Protein AF-A0A6G0N742-F1 (afdb_monomer_lite)

Secondary structure (DSSP, 8-state):
--HHHHS-HHHHHHHHHHTS---GGG--HHHHHHHHHHHHHHHHTT-S--HHHHHHHH----TT-TTSHHHHHSSSSS--

pLDDT: mean 77.64, std 18.48, range [40.91, 96.69]

Structure (mmCIF, N/CA/C/O backbone):
data_AF-A0A6G0N742-F1
#
_entry.id   AF-A0A6G0N742-F1
#
loop_
_atom_site.group_PDB
_atom_site.id
_atom_site.type_symbol
_atom_site.label_atom_id
_atom_site.label_alt_id
_atom_site.label_comp_id
_atom_site.label_asym_id
_atom_site.label_entity_id
_atom_site.label_seq_id
_atom_site.pdbx_PDB_ins_code
_atom_site.Cartn_x
_atom_site.Cartn_y
_atom_site.Cartn_z
_atom_site.occupancy
_atom_site.B_iso_or_equiv
_atom_site.auth_seq_id
_atom_site.auth_comp_id
_atom_site.auth_asym_id
_atom_site.auth_atom_id
_atom_site.pdbx_PDB_model_num
ATOM 1 N N . MET A 1 1 ? 5.016 -7.350 20.043 1.00 68.38 1 MET A N 1
ATOM 2 C CA . MET A 1 1 ? 5.540 -6.677 18.838 1.00 68.38 1 MET A CA 1
ATOM 3 C C . MET A 1 1 ? 4.398 -6.667 17.841 1.00 68.38 1 MET A C 1
ATOM 5 O O . MET A 1 1 ? 3.832 -7.730 17.631 1.00 68.38 1 MET A O 1
ATOM 9 N N . THR A 1 2 ? 3.981 -5.497 17.365 1.00 88.06 2 THR A N 1
ATOM 10 C CA . THR A 1 2 ? 2.843 -5.352 16.437 1.00 88.06 2 THR A CA 1
ATOM 11 C C . THR A 1 2 ? 3.354 -5.249 15.012 1.00 88.06 2 THR A C 1
ATOM 13 O O . THR A 1 2 ? 4.448 -4.718 14.803 1.00 88.06 2 THR A O 1
ATOM 16 N N . VAL A 1 3 ? 2.569 -5.679 14.026 1.00 90.06 3 VAL A N 1
ATOM 17 C CA . VAL A 1 3 ? 2.942 -5.520 12.606 1.00 90.06 3 VAL A CA 1
ATOM 18 C C . VAL A 1 3 ? 3.142 -4.038 12.286 1.00 90.06 3 VAL A C 1
ATOM 20 O O . VAL A 1 3 ? 4.104 -3.653 11.634 1.00 90.06 3 VAL A O 1
ATOM 23 N N . LYS A 1 4 ? 2.302 -3.163 12.851 1.00 91.06 4 LYS A N 1
ATOM 24 C CA . LYS A 1 4 ? 2.439 -1.705 12.706 1.00 91.06 4 LYS A CA 1
ATOM 25 C C . LYS A 1 4 ? 3.802 -1.185 13.190 1.00 91.06 4 LYS A C 1
ATOM 27 O O . LYS A 1 4 ? 4.341 -0.259 12.596 1.00 91.06 4 LYS A O 1
ATOM 32 N N . SER A 1 5 ? 4.361 -1.774 14.254 1.00 91.75 5 SER A N 1
ATOM 33 C CA . SER A 1 5 ? 5.639 -1.344 14.844 1.00 91.75 5 SER A CA 1
ATOM 34 C C . SER A 1 5 ? 6.884 -1.790 14.075 1.00 91.75 5 SER A C 1
ATOM 36 O O . SER A 1 5 ? 7.963 -1.275 14.347 1.00 91.75 5 SER A O 1
ATOM 38 N N . THR A 1 6 ? 6.760 -2.735 13.136 1.00 93.94 6 THR A N 1
ATOM 39 C CA . THR A 1 6 ? 7.900 -3.216 12.336 1.00 93.94 6 THR A CA 1
ATOM 40 C C . THR A 1 6 ? 8.153 -2.372 11.091 1.00 93.94 6 THR A C 1
ATOM 42 O O . THR A 1 6 ? 9.189 -2.529 10.451 1.00 93.94 6 THR A O 1
ATOM 45 N N . PHE A 1 7 ? 7.215 -1.498 10.728 1.00 93.00 7 PHE A N 1
ATOM 46 C 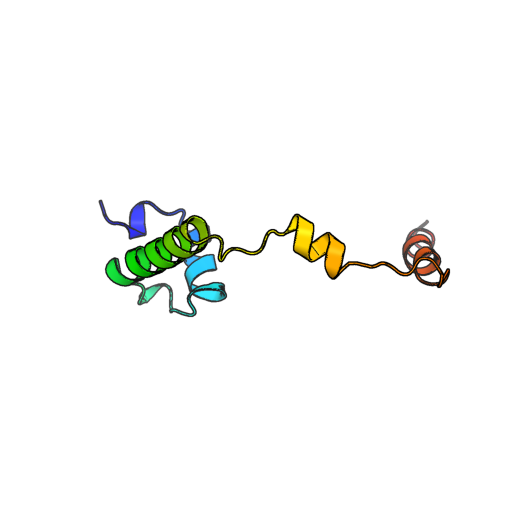CA . PHE A 1 7 ? 7.379 -0.568 9.621 1.00 93.00 7 PHE A CA 1
ATOM 47 C C . PHE A 1 7 ? 8.061 0.712 10.082 1.00 93.00 7 PHE A C 1
ATOM 49 O O . PHE A 1 7 ? 7.794 1.224 11.171 1.00 93.00 7 PHE A O 1
ATOM 56 N N . ASP A 1 8 ? 8.868 1.284 9.191 1.00 96.25 8 ASP A N 1
ATOM 57 C CA . ASP A 1 8 ? 9.207 2.694 9.309 1.00 96.25 8 ASP A CA 1
ATOM 58 C C . ASP A 1 8 ? 7.919 3.536 9.334 1.00 96.25 8 ASP A C 1
ATOM 60 O O . ASP A 1 8 ? 6.987 3.331 8.547 1.00 96.25 8 ASP A O 1
ATOM 64 N N . HIS A 1 9 ? 7.859 4.484 10.267 1.00 94.69 9 HIS A N 1
ATOM 65 C CA . HIS A 1 9 ? 6.648 5.253 10.518 1.00 94.69 9 HIS A CA 1
ATOM 66 C C . HIS A 1 9 ? 6.290 6.171 9.342 1.00 94.69 9 HIS A C 1
ATOM 68 O O . HIS A 1 9 ? 5.111 6.318 9.008 1.00 94.69 9 HIS A O 1
ATOM 74 N N . ALA A 1 10 ? 7.291 6.786 8.703 1.00 96.12 10 ALA A N 1
ATOM 75 C CA . ALA A 1 10 ? 7.070 7.673 7.568 1.00 96.12 10 ALA A CA 1
ATOM 76 C C . ALA A 1 10 ? 6.618 6.877 6.338 1.00 96.12 10 ALA A C 1
ATOM 78 O O . ALA A 1 10 ? 5.670 7.287 5.664 1.00 96.12 10 ALA A O 1
ATOM 79 N N . LEU A 1 11 ? 7.230 5.713 6.104 1.00 95.31 11 LEU A N 1
ATOM 80 C CA . LEU A 1 11 ? 6.830 4.779 5.058 1.00 95.31 11 LEU A CA 1
ATOM 81 C C . L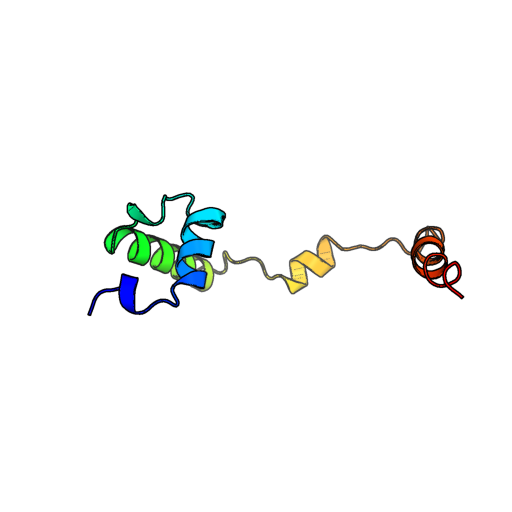EU A 1 11 ? 5.378 4.332 5.237 1.00 95.31 11 LEU A C 1
ATOM 83 O O . LEU A 1 11 ? 4.579 4.480 4.317 1.00 95.31 11 LEU A O 1
ATOM 87 N N . LEU A 1 12 ? 5.001 3.843 6.422 1.00 95.62 12 LEU A N 1
ATOM 88 C CA . LEU A 1 12 ? 3.636 3.368 6.653 1.00 95.62 12 LEU A CA 1
ATOM 89 C C . LEU A 1 12 ? 2.604 4.491 6.486 1.00 95.62 12 LEU A C 1
ATOM 91 O O . LEU A 1 12 ? 1.534 4.279 5.922 1.00 95.62 12 LEU A O 1
ATOM 95 N N . LYS A 1 13 ? 2.927 5.708 6.933 1.00 96.06 13 LYS A N 1
ATOM 96 C CA . LYS A 1 13 ? 2.065 6.880 6.741 1.00 96.06 13 LYS A CA 1
ATOM 97 C C . LYS A 1 13 ? 1.881 7.234 5.264 1.00 96.06 13 LYS A C 1
ATOM 99 O O . LYS A 1 13 ? 0.787 7.632 4.866 1.00 96.06 13 LYS A O 1
ATOM 104 N N . MET A 1 14 ? 2.939 7.096 4.470 1.00 96.69 14 MET A N 1
ATOM 105 C CA . MET A 1 14 ? 2.931 7.329 3.028 1.00 96.69 14 MET A CA 1
ATOM 106 C C . MET A 1 14 ? 2.070 6.278 2.308 1.00 96.69 14 MET A C 1
ATOM 108 O O . MET A 1 14 ? 1.140 6.662 1.601 1.00 96.69 14 MET A O 1
ATOM 112 N N . LEU A 1 15 ? 2.268 4.988 2.604 1.00 95.00 15 LEU A N 1
ATOM 113 C CA . LEU A 1 15 ? 1.465 3.877 2.068 1.00 95.00 15 LEU A CA 1
ATOM 114 C C . LEU A 1 15 ? -0.028 4.026 2.393 1.00 95.00 15 LEU A C 1
ATOM 116 O O . LEU A 1 15 ? -0.871 3.953 1.502 1.00 95.00 15 LEU A O 1
ATOM 120 N N . CYS A 1 16 ? -0.364 4.315 3.656 1.00 95.69 16 CYS A N 1
ATOM 121 C CA . CYS A 1 16 ? -1.747 4.551 4.074 1.00 95.69 16 CYS A CA 1
ATOM 122 C C . CYS A 1 16 ? -2.411 5.684 3.277 1.00 95.69 16 CYS A C 1
ATOM 124 O O . CYS A 1 16 ? -3.576 5.573 2.904 1.00 95.69 16 CYS A O 1
ATOM 126 N N . LYS A 1 17 ? -1.675 6.770 3.011 1.00 95.81 17 LYS A N 1
ATOM 127 C CA . LYS A 1 17 ? -2.212 7.953 2.335 1.00 95.81 17 LYS A CA 1
ATOM 128 C C . LYS A 1 17 ? -2.372 7.765 0.827 1.00 95.81 17 LYS A C 1
ATOM 130 O O . LYS A 1 17 ? -3.372 8.230 0.294 1.00 95.81 17 LYS A O 1
ATOM 135 N N . TYR A 1 18 ? -1.374 7.194 0.155 1.00 94.50 18 TYR A N 1
ATOM 136 C CA . TYR A 1 18 ? -1.307 7.216 -1.310 1.00 94.50 18 TYR A CA 1
ATOM 137 C C . TYR A 1 18 ? -1.710 5.899 -1.965 1.00 94.50 18 TYR A C 1
ATOM 139 O O . TYR A 1 18 ? -2.345 5.946 -3.010 1.00 94.50 18 TYR A O 1
ATOM 147 N N . ASP A 1 19 ? -1.385 4.757 -1.357 1.00 92.00 19 ASP A N 1
ATOM 148 C CA . ASP A 1 19 ? -1.626 3.455 -1.988 1.00 92.00 19 ASP A CA 1
ATOM 149 C C . ASP A 1 19 ? -2.889 2.787 -1.451 1.00 92.00 19 ASP A C 1
ATOM 151 O O . ASP A 1 19 ? -3.690 2.240 -2.204 1.00 92.00 19 ASP A O 1
ATOM 155 N N . TRP A 1 20 ? -3.071 2.795 -0.131 1.00 93.94 20 TRP A N 1
ATOM 156 C CA . TRP A 1 20 ? -4.155 2.037 0.499 1.00 93.94 20 TRP A CA 1
ATOM 157 C C . TRP A 1 20 ? -5.413 2.863 0.743 1.00 93.94 20 TRP A C 1
ATOM 159 O O . TRP A 1 20 ? -6.457 2.274 1.030 1.00 93.94 20 TRP A O 1
ATOM 169 N N . GLU A 1 21 ? -5.293 4.192 0.658 1.00 93.94 21 GLU A N 1
ATOM 170 C CA . GLU A 1 21 ? -6.351 5.181 0.898 1.00 93.94 21 GLU A CA 1
ATOM 171 C C . GLU A 1 21 ? -7.072 4.991 2.248 1.00 93.94 21 GLU A C 1
ATOM 173 O O . GLU A 1 21 ? -8.281 5.181 2.379 1.00 93.94 21 GLU A O 1
ATOM 178 N N . VAL A 1 22 ? -6.322 4.613 3.289 1.00 94.12 22 VAL A N 1
ATOM 179 C CA . VAL A 1 22 ? -6.844 4.403 4.648 1.00 94.12 22 VAL A CA 1
ATOM 180 C C . VAL A 1 22 ? -6.254 5.452 5.594 1.00 94.12 22 VAL A C 1
ATOM 182 O O . VAL A 1 22 ? -5.044 5.688 5.567 1.00 94.12 22 VAL A O 1
ATOM 185 N N . PRO A 1 23 ? -7.045 6.063 6.496 1.00 95.19 23 PRO A N 1
ATOM 186 C CA . PRO A 1 23 ? -6.489 6.923 7.532 1.00 95.19 23 PRO A CA 1
ATOM 187 C C . PRO A 1 23 ? -5.462 6.170 8.387 1.00 95.19 23 PRO A C 1
ATOM 189 O O . PRO A 1 23 ? -5.712 5.066 8.871 1.00 95.19 23 PRO A O 1
ATOM 192 N N . PHE A 1 24 ? -4.304 6.789 8.620 1.00 93.94 24 PHE A N 1
ATOM 193 C CA . PHE A 1 24 ? -3.211 6.169 9.378 1.00 93.94 24 PHE A CA 1
ATOM 194 C C . PHE A 1 24 ? -3.614 5.756 10.807 1.00 93.94 24 PHE A C 1
ATOM 196 O O . PHE A 1 24 ? -3.098 4.776 11.349 1.00 93.94 24 PHE A O 1
ATOM 203 N N . GLU A 1 25 ? -4.555 6.479 11.414 1.00 93.56 25 GLU A N 1
ATOM 204 C CA . GLU A 1 25 ? -5.050 6.179 12.761 1.00 93.56 25 GLU A CA 1
ATOM 205 C C . GLU A 1 25 ? -6.005 4.982 12.799 1.00 93.56 25 GLU A C 1
ATOM 207 O O . GLU A 1 25 ? -6.106 4.316 13.824 1.00 93.56 25 GLU A O 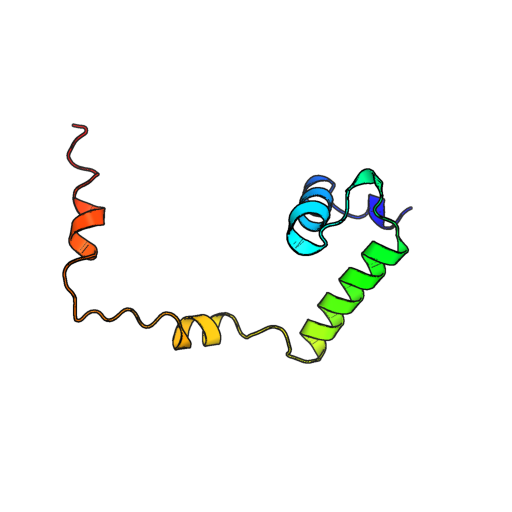1
ATOM 212 N N . SER A 1 26 ? -6.667 4.666 11.683 1.00 94.00 26 SER A N 1
ATOM 213 C CA . SER A 1 26 ? -7.615 3.551 11.588 1.00 94.00 26 SER A CA 1
ATOM 214 C C . SER A 1 26 ? -7.015 2.289 10.967 1.00 94.00 26 SER A C 1
ATOM 216 O O . SER A 1 26 ? -7.736 1.313 10.773 1.00 94.00 26 SER A O 1
ATOM 218 N N . ILE A 1 27 ? -5.726 2.295 10.606 1.00 94.25 27 ILE A N 1
ATOM 219 C CA . ILE A 1 27 ? -5.082 1.123 10.005 1.00 94.25 27 ILE A CA 1
ATOM 220 C C . ILE A 1 27 ? -4.976 -0.016 11.031 1.00 94.25 27 ILE A C 1
ATOM 222 O O . ILE A 1 27 ? -4.409 0.160 12.114 1.00 94.25 27 ILE A O 1
ATOM 226 N N . THR A 1 28 ? -5.518 -1.184 10.681 1.00 95.50 28 THR A N 1
ATOM 227 C CA . THR A 1 28 ? -5.449 -2.404 11.500 1.00 95.50 28 THR A CA 1
ATOM 228 C C . THR A 1 28 ? -4.325 -3.324 11.028 1.00 95.50 28 THR A C 1
ATOM 230 O O . THR A 1 28 ? -3.831 -3.193 9.904 1.00 95.50 28 THR A O 1
ATOM 233 N N . GLU A 1 29 ? -3.915 -4.274 11.870 1.00 94.62 29 GLU A N 1
ATOM 234 C CA . GLU A 1 29 ? -2.883 -5.249 11.495 1.00 94.62 29 GLU A CA 1
ATOM 235 C C . GLU A 1 29 ? -3.343 -6.143 10.341 1.00 94.62 29 GLU A C 1
ATOM 237 O O . GLU A 1 29 ? -2.585 -6.384 9.404 1.00 94.62 29 GLU A O 1
ATOM 242 N N . GLU A 1 30 ? -4.609 -6.563 10.354 1.00 95.75 30 GLU A N 1
ATOM 243 C CA . GLU A 1 30 ? -5.201 -7.402 9.313 1.00 95.75 30 GLU A CA 1
ATOM 244 C C . GLU A 1 30 ? -5.194 -6.695 7.958 1.00 95.75 30 GLU A C 1
ATOM 246 O O . GLU A 1 30 ? -4.925 -7.322 6.930 1.00 95.75 30 GLU A O 1
ATOM 251 N N . ARG A 1 31 ? -5.443 -5.378 7.940 1.00 95.00 31 ARG A N 1
ATOM 252 C CA . ARG A 1 31 ? -5.371 -4.588 6.709 1.00 95.00 31 ARG A CA 1
ATOM 253 C C . ARG A 1 31 ? -3.943 -4.532 6.178 1.00 95.00 31 ARG A C 1
ATOM 255 O O . ARG A 1 31 ? -3.760 -4.750 4.987 1.00 95.00 31 ARG A O 1
ATOM 262 N N . ILE A 1 32 ? -2.951 -4.291 7.039 1.00 95.38 32 ILE A N 1
ATOM 263 C CA . ILE A 1 32 ? -1.536 -4.265 6.631 1.00 95.38 32 ILE A CA 1
ATOM 264 C C . ILE A 1 32 ? -1.145 -5.609 6.005 1.00 95.38 32 ILE A C 1
ATOM 266 O O . ILE A 1 32 ? -0.590 -5.635 4.910 1.00 95.38 32 ILE A O 1
ATOM 270 N N . LEU A 1 33 ? -1.487 -6.722 6.658 1.00 95.44 33 LEU A N 1
ATOM 271 C CA . LEU A 1 33 ? -1.199 -8.064 6.147 1.00 95.44 33 LEU A CA 1
ATOM 272 C C . LEU A 1 33 ? -1.900 -8.337 4.810 1.00 95.44 33 LEU A C 1
ATOM 274 O O . LEU A 1 33 ? -1.273 -8.845 3.887 1.00 95.44 33 LEU A O 1
ATOM 278 N N . THR A 1 34 ? -3.162 -7.926 4.673 1.00 95.62 34 THR A N 1
ATOM 279 C CA . THR A 1 34 ? -3.924 -8.069 3.422 1.00 95.62 34 THR A CA 1
ATOM 280 C C . THR A 1 34 ? -3.264 -7.319 2.264 1.00 95.62 34 THR A C 1
ATOM 282 O O . THR A 1 34 ? -3.181 -7.841 1.155 1.00 95.62 34 THR A O 1
ATOM 285 N N . GLU A 1 35 ? -2.792 -6.092 2.495 1.00 94.50 35 GLU A N 1
ATOM 286 C CA . GLU A 1 35 ? -2.129 -5.308 1.449 1.00 94.50 35 GLU A CA 1
ATOM 287 C C . GLU A 1 35 ? -0.757 -5.887 1.075 1.00 94.50 35 GLU A C 1
ATOM 289 O O . GLU A 1 35 ? -0.418 -5.948 -0.107 1.00 94.50 35 GLU A O 1
ATOM 294 N N . ILE A 1 36 ? 0.000 -6.399 2.051 1.00 92.31 36 ILE A N 1
ATOM 295 C CA . ILE A 1 36 ? 1.244 -7.138 1.784 1.00 92.31 36 ILE A CA 1
ATOM 296 C C . ILE A 1 36 ? 0.955 -8.380 0.934 1.00 92.31 36 ILE A C 1
ATOM 298 O O . ILE A 1 36 ? 1.638 -8.606 -0.065 1.00 92.31 36 ILE A O 1
ATOM 302 N N . ASP A 1 37 ? -0.073 -9.156 1.279 1.00 93.31 37 ASP A N 1
ATOM 303 C CA . ASP A 1 37 ? -0.448 -10.356 0.530 1.00 93.31 37 ASP A CA 1
ATOM 304 C C . ASP A 1 37 ? -0.836 -10.032 -0.914 1.00 93.31 37 ASP A C 1
ATOM 306 O O . ASP A 1 37 ? -0.471 -10.772 -1.830 1.00 93.31 37 ASP A O 1
ATOM 310 N N . LYS A 1 38 ? -1.522 -8.909 -1.161 1.00 90.88 38 LYS A N 1
ATOM 311 C CA . LYS A 1 38 ? -1.799 -8.446 -2.529 1.00 90.88 38 LYS A CA 1
ATOM 312 C C . LYS A 1 38 ? -0.514 -8.159 -3.298 1.00 90.88 38 LYS A C 1
ATOM 314 O O . LYS A 1 38 ? -0.379 -8.628 -4.425 1.00 90.88 38 LYS A O 1
ATOM 319 N N . ILE A 1 39 ? 0.434 -7.435 -2.699 1.00 87.69 39 ILE A N 1
ATOM 320 C CA . ILE A 1 39 ? 1.723 -7.126 -3.337 1.00 87.69 39 ILE A CA 1
ATOM 321 C C . ILE A 1 39 ? 2.461 -8.425 -3.668 1.00 87.69 39 ILE A C 1
ATOM 323 O O . ILE A 1 39 ? 2.865 -8.631 -4.810 1.00 87.69 39 ILE A O 1
ATOM 327 N N . VAL A 1 40 ? 2.583 -9.336 -2.701 1.00 88.50 40 VAL A N 1
ATOM 328 C CA . VAL A 1 40 ? 3.273 -10.619 -2.886 1.00 88.50 40 VAL A CA 1
ATOM 329 C C . VAL A 1 40 ? 2.602 -11.463 -3.971 1.00 88.50 40 VAL A C 1
ATOM 331 O O . VAL A 1 40 ? 3.297 -12.052 -4.798 1.00 88.50 40 VAL A O 1
ATOM 334 N N . ASN A 1 41 ? 1.270 -11.517 -4.006 1.00 87.31 41 ASN A N 1
ATOM 335 C CA . ASN A 1 41 ? 0.545 -12.251 -5.043 1.00 87.31 41 ASN A CA 1
ATOM 336 C C . ASN A 1 41 ? 0.702 -11.609 -6.425 1.00 87.31 41 ASN A C 1
ATOM 338 O O . ASN A 1 41 ? 0.893 -12.330 -7.401 1.00 87.31 41 ASN A O 1
ATOM 342 N N . ASN A 1 42 ? 0.706 -10.278 -6.515 1.00 83.06 42 ASN A N 1
ATOM 343 C CA . ASN A 1 42 ? 0.967 -9.576 -7.770 1.00 83.06 42 ASN A CA 1
ATOM 344 C C . ASN A 1 42 ? 2.387 -9.853 -8.291 1.00 83.06 42 ASN A C 1
ATOM 346 O O . ASN A 1 42 ? 2.549 -10.092 -9.487 1.00 83.06 42 ASN A O 1
ATOM 350 N N . VAL A 1 43 ? 3.400 -9.887 -7.411 1.00 81.25 43 VAL A N 1
ATOM 351 C CA . VAL A 1 43 ? 4.775 -10.293 -7.771 1.00 81.25 43 VAL A CA 1
ATOM 352 C C . VAL A 1 43 ? 4.776 -11.730 -8.293 1.00 81.25 43 VAL A C 1
ATOM 354 O O . VAL A 1 43 ? 5.269 -11.997 -9.387 1.00 81.25 43 VAL A O 1
ATOM 357 N N . LYS A 1 44 ? 4.218 -12.667 -7.515 1.00 79.62 44 LYS A N 1
ATOM 358 C CA . LYS A 1 44 ? 4.240 -14.104 -7.831 1.00 79.62 44 LYS A CA 1
ATOM 359 C C . LYS A 1 44 ? 3.548 -14.428 -9.148 1.00 79.62 44 LYS A C 1
ATOM 361 O O . LYS A 1 44 ? 4.029 -15.278 -9.889 1.00 79.62 44 LYS A O 1
ATOM 366 N N . ASN A 1 45 ? 2.442 -13.752 -9.435 1.00 80.81 45 ASN A N 1
ATOM 367 C CA . ASN A 1 45 ? 1.646 -13.996 -10.631 1.00 80.81 45 ASN A CA 1
ATOM 368 C C . ASN A 1 45 ? 2.121 -13.177 -11.843 1.00 80.81 45 ASN A C 1
ATOM 370 O O . ASN A 1 45 ? 1.419 -13.138 -12.850 1.00 80.81 45 ASN A O 1
ATOM 374 N N . GLY A 1 46 ? 3.269 -12.489 -11.756 1.00 68.88 46 GLY A N 1
ATOM 375 C CA . GLY A 1 46 ? 3.786 -11.652 -12.845 1.00 68.88 46 GLY A CA 1
ATOM 376 C C . GLY A 1 46 ? 2.846 -10.504 -13.229 1.00 68.88 46 GLY A C 1
ATOM 377 O O . GLY A 1 46 ? 2.890 -10.022 -14.353 1.00 68.88 46 GLY A O 1
ATOM 378 N N . SER A 1 47 ? 1.959 -10.096 -12.315 1.00 69.75 47 SER A N 1
ATOM 379 C CA . SER A 1 47 ? 0.989 -9.014 -12.531 1.00 69.75 47 SER A CA 1
ATOM 380 C C . SER A 1 47 ? 1.589 -7.635 -12.259 1.00 69.75 47 SER A C 1
ATOM 382 O O . SER A 1 47 ? 0.971 -6.620 -12.569 1.00 69.75 47 SER A O 1
ATOM 384 N N . ILE A 1 48 ? 2.793 -7.588 -11.682 1.00 69.44 48 ILE A N 1
ATOM 385 C CA . ILE A 1 48 ? 3.608 -6.378 -11.686 1.00 69.44 48 ILE A CA 1
ATOM 386 C C . ILE A 1 48 ? 4.186 -6.233 -13.083 1.00 69.44 48 ILE A C 1
ATOM 388 O O . ILE A 1 48 ? 4.941 -7.088 -13.546 1.00 69.44 48 ILE A O 1
ATOM 392 N N . VAL A 1 49 ? 3.797 -5.151 -13.750 1.00 68.19 49 VAL A N 1
ATOM 393 C CA . VAL A 1 49 ? 4.270 -4.854 -15.094 1.00 68.19 49 VAL A CA 1
ATOM 394 C C . VAL A 1 49 ? 5.787 -4.716 -15.062 1.00 68.19 49 VAL A C 1
ATOM 396 O O . VAL A 1 49 ? 6.342 -4.077 -14.166 1.00 68.19 49 VAL A O 1
ATOM 399 N N . ASN A 1 50 ? 6.458 -5.328 -16.035 1.00 75.38 50 ASN A N 1
ATOM 400 C CA . ASN A 1 50 ? 7.873 -5.083 -16.240 1.00 75.38 50 ASN A CA 1
ATOM 401 C C . ASN A 1 50 ? 8.042 -3.608 -16.615 1.00 75.38 50 ASN A C 1
ATOM 403 O O . ASN A 1 50 ? 7.696 -3.206 -17.723 1.00 75.38 50 ASN A O 1
ATOM 407 N N . ILE A 1 51 ? 8.536 -2.822 -15.661 1.00 73.50 51 ILE A N 1
ATOM 408 C CA . ILE A 1 51 ? 8.693 -1.378 -15.796 1.00 73.50 51 ILE A CA 1
ATOM 409 C C . ILE A 1 51 ? 9.581 -1.050 -17.000 1.00 73.50 51 ILE A C 1
ATOM 411 O O . ILE A 1 51 ? 9.226 -0.158 -17.760 1.00 73.50 51 ILE A O 1
ATOM 415 N N . ASP A 1 52 ? 10.655 -1.808 -17.235 1.00 73.75 52 ASP A N 1
ATOM 416 C CA . ASP A 1 52 ? 11.542 -1.585 -18.382 1.00 73.75 52 ASP A CA 1
ATOM 417 C C . ASP A 1 52 ? 10.793 -1.784 -19.706 1.00 73.75 52 ASP A C 1
ATOM 419 O O . ASP A 1 52 ? 10.865 -0.942 -20.595 1.00 73.75 52 ASP A O 1
ATOM 423 N N . ALA A 1 53 ? 9.984 -2.844 -19.801 1.00 73.69 53 ALA A N 1
ATOM 424 C CA . ALA A 1 53 ? 9.161 -3.092 -20.983 1.00 73.69 53 ALA A CA 1
ATOM 425 C C . ALA A 1 53 ? 8.069 -2.023 -21.171 1.00 73.69 53 ALA A C 1
ATOM 427 O O . ALA A 1 53 ? 7.782 -1.630 -22.297 1.00 73.69 53 ALA A O 1
ATOM 428 N N . LEU A 1 54 ? 7.476 -1.530 -20.077 1.00 76.94 54 LEU A N 1
ATOM 429 C CA . LEU A 1 54 ? 6.480 -0.458 -20.129 1.00 76.94 54 LEU A CA 1
ATOM 430 C C . LEU A 1 54 ? 7.110 0.863 -20.596 1.00 76.94 54 LEU A C 1
ATOM 432 O O . LEU A 1 54 ? 6.520 1.570 -21.406 1.00 76.94 54 LEU A O 1
ATOM 436 N N . PHE A 1 55 ? 8.319 1.182 -20.127 1.00 75.62 55 PHE A N 1
ATOM 437 C CA . PHE A 1 55 ? 9.064 2.348 -20.596 1.00 75.62 55 PHE A CA 1
ATOM 438 C C . PHE A 1 55 ? 9.480 2.208 -22.064 1.00 75.62 55 PHE A C 1
ATOM 440 O O . PHE A 1 55 ? 9.352 3.179 -22.803 1.00 75.62 55 PHE A O 1
ATOM 447 N N . ASP A 1 56 ? 9.916 1.034 -22.517 1.00 73.62 56 ASP A N 1
ATOM 448 C CA . ASP A 1 56 ? 10.264 0.813 -23.927 1.00 73.62 56 ASP A CA 1
ATOM 449 C C . ASP A 1 56 ? 9.048 0.963 -24.866 1.00 73.62 56 ASP A C 1
ATOM 451 O O . ASP A 1 56 ? 9.170 1.517 -25.967 1.00 73.62 56 ASP A O 1
ATOM 455 N N . ASP A 1 57 ? 7.867 0.512 -24.430 1.00 72.88 57 ASP A N 1
ATOM 456 C CA . ASP A 1 57 ? 6.628 0.600 -25.209 1.00 72.88 57 ASP A CA 1
ATOM 457 C C . ASP A 1 57 ? 5.995 2.004 -25.173 1.00 72.88 57 ASP A C 1
ATOM 459 O O . ASP A 1 57 ? 5.608 2.533 -26.221 1.00 72.88 57 ASP A O 1
ATOM 463 N N . GLU A 1 58 ? 5.888 2.632 -23.995 1.00 71.31 58 GLU A N 1
ATOM 464 C CA . GLU A 1 58 ? 5.190 3.916 -23.820 1.00 71.31 58 GLU A CA 1
ATOM 465 C C . GLU A 1 58 ? 6.095 5.136 -24.039 1.00 71.31 58 GLU A C 1
ATOM 467 O O . GLU A 1 58 ? 5.632 6.175 -24.519 1.00 71.31 58 GLU A O 1
ATOM 472 N N . LEU A 1 59 ? 7.395 5.040 -23.744 1.00 67.38 59 LEU A N 1
ATOM 473 C CA . LEU A 1 59 ? 8.344 6.150 -23.851 1.00 67.38 59 LEU A CA 1
A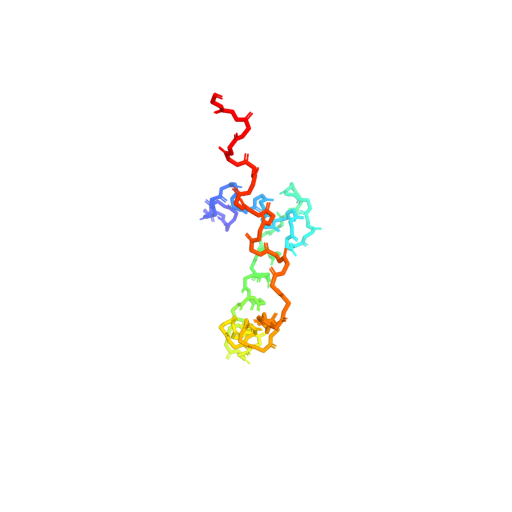TOM 474 C C . LEU A 1 59 ? 9.017 6.198 -25.233 1.00 67.38 59 LEU A C 1
ATOM 476 O O . LEU A 1 59 ? 10.231 6.365 -25.358 1.00 67.38 59 LEU A O 1
ATOM 480 N N . ARG A 1 60 ? 8.231 6.120 -26.313 1.00 61.38 60 ARG A N 1
ATOM 481 C CA . ARG A 1 60 ? 8.735 6.439 -27.658 1.00 61.38 60 ARG A CA 1
ATOM 482 C C . ARG A 1 60 ? 8.894 7.954 -27.782 1.00 61.38 60 ARG A C 1
ATOM 484 O O . ARG A 1 60 ? 7.989 8.657 -28.223 1.00 61.38 60 ARG A O 1
ATOM 491 N N . MET A 1 61 ? 10.053 8.477 -27.384 1.00 59.75 61 MET A N 1
ATOM 492 C CA . MET A 1 61 ? 10.444 9.838 -27.750 1.00 59.75 61 MET A CA 1
ATOM 493 C C . MET A 1 61 ? 10.637 9.899 -29.267 1.00 59.75 61 MET A C 1
ATOM 495 O O . MET A 1 61 ? 11.640 9.419 -29.792 1.00 59.75 61 MET A O 1
ATOM 499 N N . ASP A 1 62 ? 9.681 10.497 -29.973 1.00 58.03 62 ASP A N 1
ATOM 500 C CA . ASP A 1 62 ? 9.852 10.823 -31.383 1.00 58.03 62 ASP A CA 1
ATOM 501 C C . ASP A 1 62 ? 10.888 11.954 -31.512 1.00 58.03 62 ASP A C 1
ATOM 503 O O . ASP A 1 62 ? 10.603 13.135 -31.300 1.00 58.03 62 ASP A O 1
ATOM 507 N N . LEU A 1 63 ? 12.138 11.583 -31.804 1.00 57.59 63 LEU A N 1
ATOM 508 C CA . LEU A 1 63 ? 13.246 12.518 -32.026 1.00 57.59 63 LEU A CA 1
ATOM 509 C C . LEU A 1 63 ? 13.107 13.318 -33.335 1.00 57.59 63 LEU A C 1
ATOM 511 O O . LEU A 1 63 ? 13.970 14.143 -33.633 1.00 57.59 63 LEU A O 1
ATOM 515 N N . HIS A 1 64 ? 12.037 13.114 -34.110 1.00 60.28 64 HIS A N 1
ATOM 516 C CA . HIS A 1 64 ? 11.783 13.868 -35.335 1.00 60.28 64 HIS A CA 1
ATOM 517 C C . HIS A 1 64 ? 11.279 15.309 -35.078 1.00 60.28 64 HIS A C 1
ATOM 519 O O . HIS A 1 64 ? 11.257 16.130 -35.995 1.00 60.28 64 HIS A O 1
ATOM 525 N N . GLU A 1 65 ? 10.933 15.666 -33.835 1.00 52.97 65 GLU A N 1
ATOM 526 C CA . GLU A 1 65 ? 10.574 17.034 -33.428 1.00 52.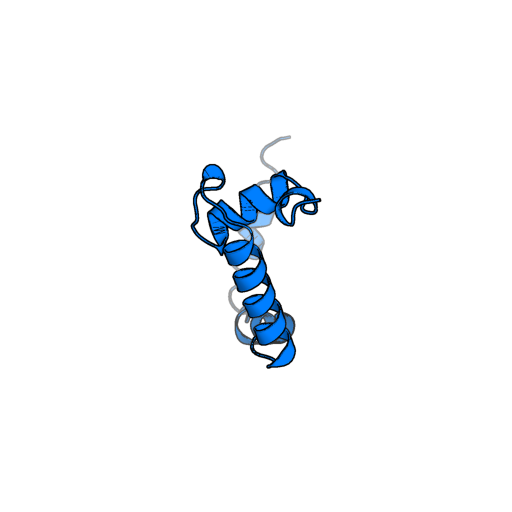97 65 GLU A CA 1
ATOM 527 C C . GLU A 1 65 ? 11.736 17.712 -32.658 1.00 52.97 65 GLU A C 1
ATOM 529 O O . GLU A 1 65 ? 11.858 17.570 -31.437 1.00 52.97 65 GLU A O 1
ATOM 534 N N . PRO A 1 66 ? 12.597 18.519 -33.314 1.00 51.22 66 PRO A N 1
ATOM 535 C CA . PRO A 1 66 ? 13.766 19.159 -32.691 1.00 51.22 66 PRO A CA 1
ATOM 536 C C . PRO A 1 66 ? 13.445 20.278 -31.671 1.00 51.22 66 PRO A C 1
ATOM 538 O O . PRO A 1 66 ? 14.323 21.057 -31.298 1.00 51.22 66 PRO A O 1
ATOM 541 N N . ARG A 1 67 ? 12.202 20.410 -31.188 1.00 46.88 67 ARG A N 1
ATOM 542 C CA . ARG A 1 67 ? 11.761 21.581 -30.405 1.00 46.88 67 ARG A CA 1
ATOM 543 C C . ARG A 1 67 ? 11.860 21.456 -28.885 1.00 46.88 67 ARG A C 1
ATOM 545 O O . ARG A 1 67 ? 11.837 22.483 -28.205 1.00 46.88 67 ARG A O 1
ATOM 552 N N . LEU A 1 68 ? 12.000 20.252 -28.326 1.00 52.09 68 LEU A N 1
ATOM 553 C CA . LEU A 1 68 ? 12.035 20.074 -26.864 1.00 52.09 68 LEU A CA 1
ATOM 554 C C . LEU A 1 68 ? 13.441 20.209 -26.253 1.00 52.09 68 LEU A C 1
ATOM 556 O O . LEU A 1 68 ? 13.553 20.655 -25.110 1.00 52.09 68 LEU A O 1
ATOM 560 N N . ALA A 1 69 ? 14.508 19.955 -27.019 1.00 48.56 69 ALA A N 1
ATOM 561 C CA . ALA A 1 69 ? 15.888 20.115 -26.545 1.00 48.56 69 ALA A CA 1
ATOM 562 C C . ALA A 1 69 ? 16.270 21.587 -26.280 1.00 48.56 69 ALA A C 1
ATOM 564 O O . ALA A 1 69 ? 17.026 21.887 -25.357 1.00 48.56 69 ALA A O 1
ATOM 565 N N . LEU A 1 70 ? 15.695 22.534 -27.028 1.00 43.91 70 LEU A N 1
ATOM 566 C CA . LEU A 1 70 ? 16.022 23.958 -26.888 1.00 43.91 70 LEU A CA 1
ATOM 567 C C . LEU A 1 70 ? 15.385 24.622 -25.657 1.00 43.91 70 LEU A C 1
ATOM 569 O O . LEU A 1 70 ? 15.900 25.625 -25.175 1.00 43.91 70 LEU A O 1
ATOM 573 N N . ARG A 1 71 ? 14.301 24.076 -25.088 1.00 45.00 71 ARG A N 1
ATOM 574 C CA . ARG A 1 71 ? 13.617 24.728 -23.951 1.00 45.00 71 ARG A CA 1
ATOM 575 C C . ARG A 1 71 ? 14.235 24.435 -22.585 1.00 45.00 71 ARG A C 1
ATOM 577 O O . ARG A 1 71 ? 13.986 25.194 -21.649 1.00 45.00 71 ARG A O 1
ATOM 584 N N . TRP A 1 72 ? 15.036 23.377 -22.474 1.00 40.91 72 TRP A N 1
ATOM 585 C CA . TRP A 1 72 ? 15.750 23.034 -21.240 1.00 40.91 72 TRP A CA 1
ATOM 586 C C . TRP A 1 72 ? 17.134 23.701 -21.167 1.00 40.91 72 TRP A C 1
ATOM 588 O O . TRP A 1 72 ? 17.586 24.019 -20.072 1.00 40.91 72 TRP A O 1
ATOM 598 N N . GLY A 1 73 ? 17.756 24.021 -22.310 1.00 46.59 73 GLY A N 1
ATOM 599 C CA . GLY A 1 73 ? 19.041 24.734 -22.370 1.00 46.59 73 GLY A CA 1
ATOM 600 C C . GLY A 1 73 ? 18.963 26.259 -22.197 1.00 46.59 73 GLY A C 1
ATOM 601 O O . GLY A 1 73 ? 19.961 26.884 -21.861 1.00 46.59 73 GLY A O 1
ATOM 602 N N . SER A 1 74 ? 17.798 26.888 -22.390 1.00 48.84 74 SER A N 1
ATOM 603 C CA . SER A 1 74 ? 17.684 28.360 -22.343 1.00 48.84 74 SER A CA 1
ATOM 604 C C . SER A 1 74 ? 17.302 28.947 -20.978 1.00 48.84 74 SER A C 1
ATOM 606 O O . SER A 1 74 ? 17.231 30.166 -20.854 1.00 48.84 74 SER A O 1
ATOM 608 N N . ARG A 1 75 ? 17.054 28.132 -19.940 1.00 47.84 75 ARG A N 1
ATOM 609 C CA . ARG A 1 75 ? 16.748 28.651 -18.586 1.00 47.84 75 ARG A CA 1
ATOM 610 C C . ARG A 1 75 ? 17.967 28.839 -17.684 1.00 47.84 75 ARG A C 1
ATOM 612 O O . ARG A 1 75 ? 17.829 29.477 -16.649 1.00 47.84 75 ARG A O 1
ATOM 619 N N 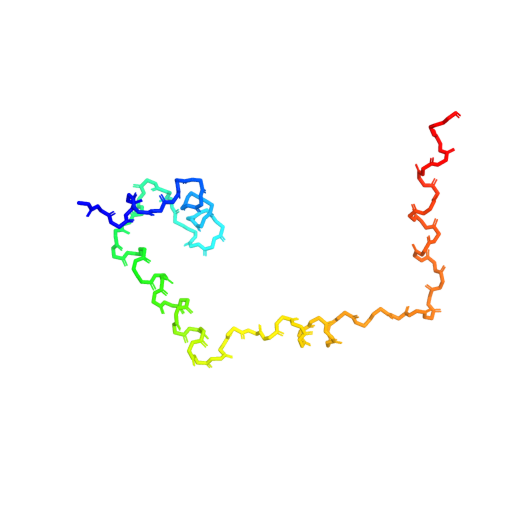. THR A 1 76 ? 19.146 28.355 -18.067 1.00 51.03 76 THR A N 1
ATOM 620 C CA . THR A 1 76 ? 20.368 28.493 -17.254 1.00 51.03 76 THR A CA 1
ATOM 621 C C . THR A 1 76 ? 21.243 29.691 -17.635 1.00 51.03 76 THR A C 1
ATOM 623 O O . THR A 1 76 ? 22.205 29.961 -16.932 1.00 51.03 76 THR A O 1
ATOM 626 N N . SER A 1 77 ? 20.901 30.459 -18.679 1.00 51.12 77 SER A N 1
ATOM 627 C CA . SER A 1 77 ? 21.695 31.627 -19.111 1.00 51.12 77 SER A CA 1
ATOM 628 C C . SER A 1 77 ? 21.102 32.994 -18.728 1.00 51.12 77 SER A C 1
ATOM 630 O O . SER A 1 77 ? 21.611 34.014 -19.179 1.00 51.12 77 SER A O 1
ATOM 632 N N . ALA A 1 78 ? 20.036 33.047 -17.921 1.00 48.28 78 ALA A N 1
ATOM 633 C CA . ALA A 1 78 ? 19.406 34.309 -17.494 1.00 48.28 78 ALA A CA 1
ATOM 634 C C . ALA A 1 78 ? 19.713 34.702 -16.032 1.00 48.28 78 ALA A C 1
ATOM 636 O O . ALA A 1 78 ? 19.064 35.587 -15.482 1.00 48.28 78 ALA A O 1
ATOM 637 N N . LEU A 1 79 ? 20.688 34.044 -15.396 1.00 47.09 79 LEU A N 1
ATOM 638 C CA . LEU A 1 79 ? 21.207 34.392 -14.070 1.00 47.09 79 LEU A CA 1
ATOM 639 C C . LEU A 1 79 ? 22.742 34.348 -14.106 1.00 47.09 79 LEU A C 1
ATOM 641 O O . LEU A 1 79 ? 23.362 33.426 -13.580 1.00 47.09 79 LEU A O 1
ATOM 645 N N . SER A 1 80 ? 23.356 35.311 -14.787 1.00 41.88 80 SER A N 1
ATOM 646 C CA . SER A 1 80 ? 24.767 35.700 -14.640 1.00 41.88 80 SER A CA 1
ATOM 647 C C . SER A 1 80 ? 24.928 37.150 -15.066 1.00 41.88 80 SER A C 1
ATOM 649 O O . SER A 1 80 ? 24.272 37.527 -16.063 1.00 41.88 80 SER A O 1
#

Sequence (80 aa):
MTVKSTFDHALLKMLCKYDWEVPFESITEERILTEIDKIVNNVKNGSIVNIDALFDDELRMDLHEPRLALRWGSRTSALS

Radius of gyration: 21.14 Å; chains: 1; bounding box: 32×50×54 Å

Organism: NCBI:txid53985

Foldseek 3Di:
DAPCVVDDVVVLCCCCVPPVVHHSVPDDSVNVVVVVVVVVVCVVVVVPDPVVVVCVVVVPPPVPDVPPVVVVVPPVPPPD